Protein AF-A0A7W1I7T9-F1 (afdb_monomer)

Mean predicted aligned error: 15.51 Å

Sequence (157 aa):
MSENPRRKAPQKGQVDAITAPEQVRIVRRYLSTLDSQRPGRGPKRAADAIAYRLLKIDEMLISADPISRLHLTQERIDLDAEGIRLNNGAEADFGEMEAEFVKIAKTYSDRCGLTYSAWRQVGVEADVLEKAGIVRIRKLAQPQPQPQAPGQAPAPP

Radius of gyration: 30.24 Å; Cα contacts (8 Å, |Δi|>4): 80; chains: 1; bounding box: 54×112×79 Å

Structure (mmCIF, N/CA/C/O backbone):
data_AF-A0A7W1I7T9-F1
#
_entry.id   AF-A0A7W1I7T9-F1
#
loop_
_atom_site.group_PDB
_atom_site.id
_atom_site.type_symbol
_atom_site.label_atom_id
_atom_site.label_alt_id
_atom_site.label_comp_id
_atom_site.label_asym_id
_atom_site.label_entity_id
_atom_site.label_seq_id
_atom_site.pdbx_PDB_ins_code
_atom_site.Cartn_x
_atom_site.Cartn_y
_atom_site.Cartn_z
_atom_site.occupancy
_atom_site.B_iso_or_equiv
_atom_site.auth_seq_id
_atom_site.auth_comp_id
_atom_site.auth_asym_id
_atom_site.auth_atom_id
_atom_site.pdbx_PDB_model_num
ATOM 1 N N . MET A 1 1 ? -16.982 47.623 45.739 1.00 45.56 1 MET A N 1
ATOM 2 C CA . MET A 1 1 ? -16.887 48.024 44.318 1.00 45.56 1 MET A CA 1
ATOM 3 C C . MET A 1 1 ? -15.401 48.219 44.049 1.00 45.56 1 MET A C 1
ATOM 5 O O . MET A 1 1 ? -14.807 48.996 44.772 1.00 45.56 1 MET A O 1
ATOM 9 N N . SER A 1 2 ? -14.688 47.498 43.196 1.00 47.09 2 SER A N 1
ATOM 10 C CA . SER A 1 2 ? -15.087 46.596 42.128 1.00 47.09 2 SER A CA 1
ATOM 11 C C . SER A 1 2 ? -13.919 45.661 41.789 1.00 47.09 2 SER A C 1
ATOM 13 O O . SER A 1 2 ? -12.759 46.046 41.857 1.00 47.09 2 SER A O 1
ATOM 15 N N . GLU A 1 3 ? -14.304 44.437 41.441 1.00 44.38 3 GLU A N 1
ATOM 16 C CA . GLU A 1 3 ? -13.791 43.624 40.335 1.00 44.38 3 GLU A CA 1
ATOM 17 C C . GLU A 1 3 ? -12.328 43.165 40.299 1.00 44.38 3 GLU A C 1
ATOM 19 O O . GLU A 1 3 ? -11.389 43.858 39.926 1.00 44.38 3 GLU A O 1
ATOM 24 N N . ASN A 1 4 ? -12.213 41.861 40.542 1.00 50.22 4 ASN A N 1
ATOM 25 C CA . ASN A 1 4 ? -11.198 40.973 40.006 1.00 50.22 4 ASN A CA 1
ATOM 26 C C . ASN A 1 4 ? -11.609 40.507 38.592 1.00 50.22 4 ASN A C 1
ATOM 28 O O . ASN A 1 4 ? -12.639 39.835 38.479 1.00 50.22 4 ASN A O 1
ATOM 32 N N . PRO A 1 5 ? -10.810 40.720 37.533 1.00 55.56 5 PRO A N 1
ATOM 33 C CA . PRO A 1 5 ? -10.907 39.917 36.326 1.00 55.56 5 PRO A CA 1
ATOM 34 C C . PRO A 1 5 ? -9.931 38.737 36.410 1.00 55.56 5 PRO A C 1
ATOM 36 O O . PRO A 1 5 ? -8.711 38.862 36.291 1.00 55.56 5 PRO A O 1
ATOM 39 N N . ARG A 1 6 ? -10.520 37.555 36.611 1.00 54.25 6 ARG A N 1
ATOM 40 C CA . ARG A 1 6 ? -9.875 36.241 36.542 1.00 54.25 6 ARG A CA 1
ATOM 41 C C . ARG A 1 6 ? -9.003 36.130 35.288 1.00 54.25 6 ARG A C 1
ATOM 43 O O . ARG A 1 6 ? -9.505 36.176 34.166 1.00 54.25 6 ARG A O 1
ATOM 50 N N . ARG A 1 7 ? -7.709 35.875 35.493 1.00 51.28 7 ARG A N 1
ATOM 51 C CA . ARG A 1 7 ? -6.806 35.331 34.472 1.00 51.28 7 ARG A CA 1
ATOM 52 C C . ARG A 1 7 ? -7.434 34.054 33.899 1.00 51.28 7 ARG A C 1
ATOM 54 O O . ARG A 1 7 ? -7.555 33.058 34.611 1.00 51.28 7 ARG A O 1
ATOM 61 N N . LYS A 1 8 ? -7.844 34.077 32.628 1.00 50.22 8 LYS A N 1
ATOM 62 C CA . LYS A 1 8 ? -8.157 32.855 31.879 1.00 50.22 8 LYS A CA 1
ATOM 63 C C . LYS A 1 8 ? -6.846 32.100 31.666 1.00 50.22 8 LYS A C 1
ATOM 65 O O . LYS A 1 8 ? -6.008 32.519 30.874 1.00 50.22 8 LYS A O 1
ATOM 70 N N . ALA A 1 9 ? -6.659 31.021 32.418 1.00 43.38 9 ALA A N 1
ATOM 71 C CA . ALA A 1 9 ? -5.628 30.035 32.132 1.00 43.38 9 ALA A CA 1
ATOM 72 C C . ALA A 1 9 ? -5.926 29.353 30.780 1.00 43.38 9 ALA A C 1
ATOM 74 O O . ALA A 1 9 ? -7.103 29.158 30.456 1.00 43.38 9 ALA A O 1
ATOM 75 N N . PRO A 1 10 ? -4.905 28.977 29.992 1.00 42.91 10 PRO A N 1
ATOM 76 C CA . PRO A 1 10 ? -5.108 28.195 28.780 1.00 42.91 10 PRO A CA 1
ATOM 77 C C . PRO A 1 10 ? -5.679 26.818 29.142 1.00 42.91 10 PRO A C 1
ATOM 79 O O . PRO A 1 10 ? -5.170 26.112 30.015 1.00 42.91 10 PRO A O 1
ATOM 82 N N . GLN A 1 11 ? -6.782 26.471 28.485 1.00 40.91 11 GLN A N 1
ATOM 83 C CA . GLN A 1 11 ? -7.527 25.237 28.681 1.00 40.91 11 GLN A CA 1
ATOM 84 C C . GLN A 1 11 ? -6.680 24.051 28.201 1.00 40.91 11 GLN A C 1
ATOM 86 O O . GLN A 1 11 ? -6.308 23.948 27.035 1.00 40.91 11 GLN A O 1
ATOM 91 N N . LYS A 1 12 ? -6.317 23.185 29.144 1.00 39.19 12 LYS A N 1
ATOM 92 C CA . LYS A 1 12 ? -5.472 22.009 28.947 1.00 39.19 12 LYS A CA 1
ATOM 93 C C . LYS A 1 12 ? -6.327 20.880 28.346 1.00 39.19 12 LYS A C 1
ATOM 95 O O . LYS A 1 12 ? -7.239 20.409 29.013 1.00 39.19 12 LYS A O 1
ATOM 100 N N . GLY A 1 13 ? -6.006 20.450 27.122 1.00 41.69 13 GLY A N 1
ATOM 101 C CA . GLY A 1 13 ? -6.347 19.125 26.582 1.00 41.69 13 GLY A CA 1
ATOM 102 C C . GLY A 1 13 ? -7.772 18.916 26.059 1.00 41.69 13 GLY A C 1
ATOM 103 O O . GLY A 1 13 ? -8.524 18.143 26.642 1.00 41.69 13 GLY A O 1
ATOM 104 N N . GLN A 1 14 ? -8.110 19.501 24.909 1.00 38.84 14 GLN A N 1
ATOM 105 C CA . GLN A 1 14 ? -9.140 18.932 24.036 1.00 38.84 14 GLN A CA 1
ATOM 106 C C . GLN A 1 14 ? -8.422 18.017 23.040 1.00 38.84 14 GLN A C 1
ATOM 108 O O . GLN A 1 14 ? -7.901 18.465 22.028 1.00 38.84 14 GLN A O 1
ATOM 113 N N . VAL A 1 15 ? -8.290 16.737 23.388 1.00 42.06 15 VAL A N 1
ATOM 114 C CA . VAL A 1 15 ? -7.993 15.712 22.386 1.00 42.06 15 VAL A CA 1
ATOM 115 C C . VAL A 1 15 ? -9.259 15.588 21.548 1.00 42.06 15 VAL A C 1
ATOM 117 O O . VAL A 1 15 ? -10.279 15.124 22.055 1.00 42.06 15 VAL A O 1
ATOM 120 N N . ASP A 1 16 ? -9.253 16.101 20.320 1.00 54.00 16 ASP A N 1
ATOM 121 C CA . ASP A 1 16 ? -10.407 15.989 19.431 1.00 54.00 16 ASP A CA 1
ATOM 122 C C . ASP A 1 16 ? -10.729 14.504 19.234 1.00 54.00 16 ASP A C 1
ATOM 124 O O . ASP A 1 16 ? -10.005 13.758 18.572 1.00 54.00 16 ASP A O 1
ATOM 128 N N . ALA A 1 17 ? -11.796 14.041 19.882 1.00 73.94 17 ALA A N 1
ATOM 129 C CA . ALA A 1 17 ? -12.274 12.684 19.714 1.00 73.94 17 ALA A CA 1
ATOM 130 C C . ALA A 1 17 ? -12.693 12.520 18.247 1.00 73.94 17 ALA A C 1
ATOM 132 O O . ALA A 1 17 ? -13.635 13.171 17.791 1.00 73.94 17 ALA A O 1
ATOM 133 N N . ILE A 1 18 ? -11.984 11.666 17.502 1.00 83.25 18 ILE A N 1
ATOM 134 C CA . ILE A 1 18 ? -12.265 11.425 16.083 1.00 83.25 18 ILE A CA 1
ATOM 135 C C . ILE A 1 18 ? -13.722 10.975 15.942 1.00 83.25 18 ILE A C 1
ATOM 137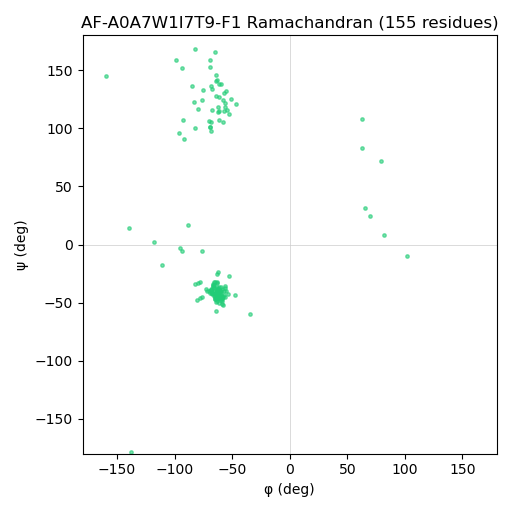 O O . ILE A 1 18 ? -14.132 9.944 16.486 1.00 83.25 18 ILE A O 1
ATOM 141 N N . THR A 1 19 ? -14.506 11.769 15.216 1.00 91.44 19 THR A N 1
ATOM 142 C CA . THR A 1 19 ? -15.956 11.591 15.098 1.00 91.44 19 THR A CA 1
ATOM 143 C C . THR A 1 19 ? -16.320 10.341 14.298 1.00 91.44 19 THR A C 1
ATOM 145 O O . THR A 1 19 ? -15.543 9.840 13.486 1.00 91.44 19 THR A O 1
ATOM 148 N N . ALA A 1 20 ? -17.540 9.833 14.486 1.00 88.62 20 ALA A N 1
ATOM 149 C CA . ALA A 1 20 ? -18.020 8.644 13.782 1.00 88.62 20 ALA A CA 1
ATOM 150 C C . ALA A 1 20 ? -17.909 8.712 12.239 1.00 88.62 20 ALA A C 1
ATOM 152 O O . ALA A 1 20 ? -17.481 7.710 11.657 1.00 88.62 20 ALA A O 1
ATOM 153 N N . PRO A 1 21 ? -18.239 9.838 11.569 1.00 92.62 21 PRO A N 1
ATOM 154 C CA . PRO A 1 21 ? -18.040 9.984 10.126 1.00 92.62 21 PRO A CA 1
ATOM 155 C C . PRO A 1 21 ? -16.564 9.981 9.724 1.00 92.62 21 PRO A C 1
ATOM 157 O O . PRO A 1 21 ? -16.206 9.397 8.703 1.00 92.62 21 PRO A O 1
ATOM 160 N N . GLU A 1 22 ? -15.706 10.595 10.537 1.00 92.88 22 GLU A N 1
ATOM 161 C CA . GLU A 1 22 ? -14.272 10.658 10.262 1.00 92.88 22 GLU A CA 1
ATOM 162 C C . GLU A 1 22 ? -13.621 9.276 10.383 1.00 92.88 22 GLU A C 1
ATOM 164 O O . GLU A 1 22 ? -12.856 8.869 9.515 1.00 92.88 22 GLU A O 1
ATOM 169 N N . GLN A 1 23 ? -14.040 8.471 11.363 1.00 90.69 23 GLN A N 1
ATOM 170 C CA . GLN A 1 23 ? -13.634 7.065 11.455 1.00 90.69 23 GLN A CA 1
ATOM 171 C C . GLN A 1 23 ? -13.990 6.283 10.181 1.00 90.69 23 GLN A C 1
ATOM 173 O O . GLN A 1 23 ? -13.168 5.523 9.677 1.00 90.69 23 GLN A O 1
ATOM 178 N N . VAL A 1 24 ? -15.193 6.481 9.625 1.00 92.56 24 VAL A N 1
ATOM 179 C CA . VAL A 1 24 ? -15.604 5.822 8.370 1.00 92.56 24 VAL A CA 1
ATOM 180 C C . VAL A 1 24 ? -14.707 6.249 7.208 1.00 92.56 24 VAL A C 1
ATOM 182 O O . VAL A 1 24 ? -14.330 5.407 6.394 1.00 92.56 24 VAL A O 1
ATOM 185 N N . ARG A 1 25 ? -14.345 7.536 7.127 1.00 93.62 25 ARG A N 1
ATOM 186 C CA . ARG A 1 25 ? -13.439 8.054 6.091 1.00 93.62 25 ARG A CA 1
ATOM 187 C C . ARG A 1 25 ? -12.054 7.426 6.188 1.00 93.62 25 ARG A C 1
ATOM 189 O O . ARG A 1 25 ? -11.562 6.942 5.172 1.00 93.62 25 ARG A O 1
ATOM 196 N N . ILE A 1 26 ? -11.481 7.368 7.389 1.00 93.19 26 ILE A N 1
ATOM 197 C CA . ILE A 1 26 ? -10.165 6.765 7.635 1.00 93.19 26 ILE A CA 1
ATOM 198 C C . ILE A 1 26 ? -10.179 5.276 7.266 1.00 93.19 26 ILE A C 1
ATOM 200 O O . ILE A 1 26 ? -9.349 4.837 6.471 1.00 93.19 26 ILE A O 1
ATOM 204 N N . VAL A 1 27 ? -11.164 4.505 7.753 1.00 92.44 27 VAL A N 1
ATOM 205 C CA . VAL A 1 27 ? -11.297 3.073 7.412 1.00 92.44 27 VAL A CA 1
ATOM 206 C C . VAL A 1 27 ? -11.442 2.881 5.904 1.00 92.44 27 VAL A C 1
ATOM 208 O O . VAL A 1 27 ? -10.766 2.034 5.324 1.00 92.44 27 VAL A O 1
ATOM 211 N N . ARG A 1 28 ? -12.300 3.670 5.244 1.00 92.19 28 ARG A N 1
ATOM 212 C CA . ARG A 1 28 ? -12.516 3.570 3.796 1.00 92.19 28 ARG A CA 1
ATOM 213 C C . ARG A 1 28 ? -11.247 3.892 3.012 1.00 92.19 28 ARG A C 1
ATOM 215 O O . ARG A 1 28 ? -10.936 3.163 2.076 1.00 92.19 28 ARG A O 1
ATOM 222 N N . ARG A 1 29 ? -10.537 4.964 3.376 1.00 90.44 29 ARG A N 1
ATOM 223 C CA . ARG A 1 29 ? -9.274 5.363 2.741 1.00 90.44 29 ARG A CA 1
ATOM 224 C C . ARG A 1 29 ? -8.250 4.237 2.863 1.00 90.44 29 ARG A C 1
ATOM 226 O O . ARG A 1 29 ? -7.750 3.783 1.841 1.00 90.44 29 ARG A O 1
ATOM 233 N N . TYR A 1 30 ? -8.035 3.723 4.075 1.00 91.12 30 TYR A N 1
ATOM 234 C CA . TYR A 1 30 ? -7.098 2.628 4.329 1.00 91.12 30 TYR A CA 1
ATOM 235 C C . TYR A 1 30 ? -7.439 1.371 3.516 1.00 91.12 30 TYR A C 1
ATOM 237 O O . TYR A 1 30 ? -6.597 0.871 2.775 1.00 91.12 30 TYR A O 1
ATOM 245 N N . LEU A 1 31 ? -8.689 0.895 3.574 1.00 90.50 31 LEU A N 1
ATOM 246 C CA . LEU A 1 31 ? -9.103 -0.307 2.842 1.00 90.50 31 LEU A CA 1
ATOM 247 C C . LEU A 1 31 ? -9.065 -0.126 1.319 1.00 90.50 31 LEU A C 1
ATOM 249 O O . LEU A 1 31 ? -8.744 -1.075 0.611 1.00 90.50 31 LEU A O 1
ATOM 253 N N . SER A 1 32 ? -9.376 1.066 0.804 1.00 84.69 32 SER A N 1
ATOM 254 C CA . SER A 1 32 ? -9.313 1.354 -0.635 1.00 84.69 32 SER A CA 1
ATOM 255 C C . SER A 1 32 ? -7.876 1.330 -1.150 1.00 84.69 32 SER A C 1
ATOM 257 O O . SER A 1 32 ? -7.613 0.787 -2.224 1.00 84.69 32 SER A O 1
ATOM 259 N N . THR A 1 33 ? -6.940 1.900 -0.388 1.00 84.44 33 THR A N 1
ATOM 260 C CA . THR A 1 33 ? -5.514 1.855 -0.724 1.00 84.44 33 THR A CA 1
ATOM 261 C C . THR A 1 33 ? -4.978 0.428 -0.602 1.00 84.44 33 THR A C 1
ATOM 263 O O . THR A 1 33 ? -4.295 -0.043 -1.506 1.00 84.44 33 THR A O 1
ATOM 266 N N . LEU A 1 34 ? -5.360 -0.300 0.452 1.00 82.06 34 LEU A N 1
ATOM 267 C CA . LEU A 1 34 ? -4.997 -1.705 0.653 1.00 82.06 34 LEU A CA 1
ATOM 268 C C . LEU A 1 34 ? -5.497 -2.600 -0.493 1.00 82.06 34 LEU A C 1
ATOM 270 O O . LEU A 1 34 ? -4.743 -3.423 -1.008 1.00 82.06 34 LEU A O 1
ATOM 274 N N . ASP A 1 35 ? -6.752 -2.435 -0.923 1.00 75.81 35 ASP A N 1
ATOM 275 C CA . ASP A 1 35 ? -7.314 -3.184 -2.054 1.00 75.81 35 ASP A CA 1
ATOM 276 C C . ASP A 1 35 ? -6.578 -2.858 -3.355 1.00 75.81 35 ASP A C 1
ATOM 278 O O . ASP A 1 35 ? -6.224 -3.763 -4.113 1.00 75.81 35 ASP A O 1
ATOM 282 N N . SER A 1 36 ? -6.236 -1.580 -3.543 1.00 71.81 36 SER A N 1
ATOM 283 C CA . SER A 1 36 ? -5.402 -1.140 -4.658 1.00 71.81 36 SER A CA 1
ATOM 284 C C . SER A 1 36 ? -4.013 -1.763 -4.618 1.00 71.81 36 SER A C 1
ATOM 286 O O . SER A 1 36 ? -3.413 -1.866 -5.666 1.00 71.81 36 SER A O 1
ATOM 288 N N . GLN A 1 37 ? -3.486 -2.212 -3.474 1.00 68.88 37 GLN A N 1
ATOM 289 C CA . GLN A 1 37 ? -2.162 -2.841 -3.362 1.00 68.88 37 GLN A CA 1
ATOM 290 C C . GLN A 1 37 ? -2.176 -4.380 -3.463 1.00 68.88 37 GLN A C 1
ATOM 292 O O . GLN A 1 37 ? -1.107 -5.000 -3.506 1.00 68.88 37 GLN A O 1
ATOM 297 N N . ARG A 1 38 ? -3.351 -5.028 -3.525 1.00 63.19 38 ARG A N 1
ATOM 298 C CA . ARG A 1 38 ? -3.447 -6.499 -3.522 1.00 63.19 38 ARG A CA 1
ATOM 299 C C . ARG A 1 38 ? -2.800 -7.150 -4.759 1.00 63.19 38 ARG A C 1
ATOM 301 O O . ARG A 1 38 ? -2.988 -6.666 -5.885 1.00 63.19 38 ARG A O 1
ATOM 308 N N . PRO A 1 39 ? -2.103 -8.296 -4.591 1.00 50.84 39 PRO A N 1
ATOM 309 C CA . PRO A 1 39 ? -1.537 -9.054 -5.706 1.00 50.84 39 PRO A CA 1
ATOM 310 C C . PRO A 1 39 ? -2.629 -9.424 -6.718 1.00 50.84 39 PRO A C 1
ATOM 312 O O . PRO A 1 39 ? -3.623 -10.058 -6.369 1.00 50.84 39 PRO A O 1
ATOM 315 N N . GLY A 1 40 ? -2.461 -8.990 -7.970 1.00 52.84 40 GLY A N 1
ATOM 316 C CA . GLY A 1 40 ? -3.409 -9.236 -9.063 1.00 52.84 40 GLY A CA 1
ATOM 317 C C . GLY A 1 40 ? -4.325 -8.065 -9.445 1.00 52.84 40 GLY A C 1
ATOM 318 O O . GLY A 1 40 ? -4.953 -8.143 -10.500 1.00 52.84 40 GLY A O 1
ATOM 319 N N . ARG A 1 41 ? -4.375 -6.967 -8.672 1.00 47.88 41 ARG A N 1
ATOM 320 C CA . ARG A 1 41 ? -5.169 -5.762 -9.012 1.00 47.88 41 ARG A CA 1
ATOM 321 C C . ARG A 1 41 ? -4.480 -4.411 -8.718 1.00 47.88 41 ARG A C 1
ATOM 323 O O . ARG A 1 41 ? -5.149 -3.387 -8.789 1.00 47.88 41 ARG A O 1
ATOM 330 N N . GLY A 1 42 ? -3.163 -4.393 -8.470 1.00 53.69 42 GLY A N 1
ATOM 331 C CA . GLY A 1 42 ? -2.467 -3.213 -7.931 1.00 53.69 42 GLY A CA 1
ATOM 332 C C . GLY A 1 42 ? -1.101 -2.805 -8.503 1.00 53.69 42 GLY A C 1
ATOM 333 O O . GLY A 1 42 ? -0.593 -3.495 -9.388 1.00 53.69 42 GLY A O 1
ATOM 334 N N . PRO A 1 43 ? -0.470 -1.733 -7.954 1.00 57.38 43 PRO A N 1
ATOM 335 C CA . PRO A 1 43 ? 0.829 -1.180 -8.351 1.00 57.38 43 PRO A CA 1
ATOM 336 C C . PRO A 1 43 ? 1.953 -2.211 -8.389 1.00 57.38 43 PRO A C 1
ATOM 338 O O . PRO A 1 43 ? 2.855 -2.073 -9.199 1.00 57.38 43 PRO A O 1
ATOM 341 N N . LYS A 1 44 ? 1.876 -3.290 -7.598 1.00 55.69 44 LYS A N 1
ATOM 342 C CA . LYS A 1 44 ? 2.81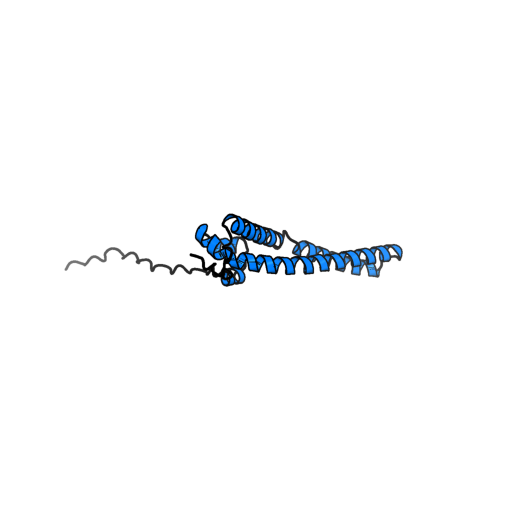5 -4.420 -7.694 1.00 55.69 44 LYS A CA 1
ATOM 343 C C . LYS A 1 44 ? 2.807 -5.073 -9.081 1.00 55.69 44 LYS A C 1
ATOM 345 O O . LYS A 1 44 ? 3.862 -5.366 -9.612 1.00 55.69 44 LYS A O 1
ATOM 350 N N . ARG A 1 45 ? 1.640 -5.198 -9.728 1.00 56.69 45 ARG A N 1
ATOM 351 C CA . ARG A 1 45 ? 1.536 -5.673 -11.120 1.00 56.69 45 ARG A CA 1
ATOM 352 C C . ARG A 1 45 ? 2.157 -4.683 -12.106 1.00 56.69 45 ARG A C 1
ATOM 354 O O . ARG A 1 45 ? 2.714 -5.108 -13.110 1.00 56.69 45 ARG A O 1
ATOM 361 N N . ALA A 1 46 ? 2.032 -3.382 -11.840 1.00 65.19 46 ALA A N 1
ATOM 362 C CA . ALA A 1 46 ? 2.668 -2.3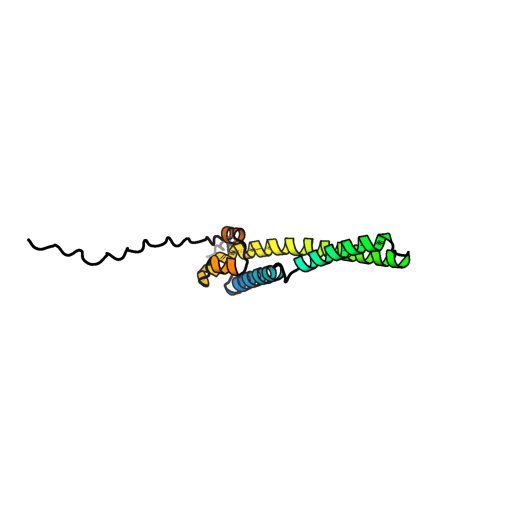47 -12.650 1.00 65.19 46 ALA A CA 1
ATOM 363 C C . ALA A 1 46 ? 4.194 -2.372 -12.468 1.00 65.19 46 ALA A C 1
ATOM 365 O O . ALA A 1 46 ? 4.909 -2.341 -13.460 1.00 65.19 46 ALA A O 1
ATOM 366 N N . ALA A 1 47 ? 4.684 -2.541 -11.238 1.00 73.81 47 ALA A N 1
ATOM 367 C CA . ALA A 1 47 ? 6.101 -2.709 -10.932 1.00 73.81 47 ALA A CA 1
ATOM 368 C C . ALA A 1 47 ? 6.682 -3.978 -11.580 1.00 73.81 47 ALA A C 1
ATOM 370 O O . ALA A 1 47 ? 7.703 -3.896 -12.255 1.00 73.81 47 ALA A O 1
ATOM 371 N N . ASP A 1 48 ? 5.995 -5.120 -11.474 1.00 77.50 48 ASP A N 1
ATOM 372 C CA . ASP A 1 48 ? 6.397 -6.372 -12.132 1.00 77.50 48 ASP A CA 1
ATOM 373 C C . ASP A 1 48 ? 6.406 -6.228 -13.665 1.00 77.50 48 ASP A C 1
ATOM 375 O O . ASP A 1 48 ? 7.307 -6.725 -14.342 1.00 77.50 48 ASP A O 1
ATOM 379 N N . ALA A 1 49 ? 5.425 -5.517 -14.233 1.00 83.31 49 ALA A N 1
ATOM 380 C CA . ALA A 1 49 ? 5.366 -5.248 -15.668 1.00 83.31 49 ALA A CA 1
ATOM 381 C C . ALA A 1 49 ? 6.485 -4.304 -16.136 1.00 83.31 49 ALA A C 1
ATOM 383 O O . ALA A 1 49 ? 7.060 -4.532 -17.201 1.00 83.31 49 ALA A O 1
ATOM 384 N N . ILE A 1 50 ? 6.818 -3.279 -15.345 1.00 86.50 50 ILE A N 1
ATOM 385 C CA . ILE A 1 50 ? 7.945 -2.371 -15.594 1.00 86.50 50 ILE A CA 1
ATOM 386 C C . ILE A 1 50 ? 9.259 -3.151 -15.540 1.00 86.50 50 ILE A C 1
ATOM 388 O O . ILE A 1 50 ? 10.039 -3.074 -16.484 1.00 86.50 50 ILE A O 1
ATOM 392 N N . ALA A 1 51 ? 9.471 -3.973 -14.508 1.00 88.88 51 ALA A N 1
ATOM 393 C CA . ALA A 1 51 ? 10.663 -4.808 -14.377 1.00 88.88 51 ALA A CA 1
ATOM 394 C C . ALA A 1 51 ? 10.821 -5.773 -15.565 1.00 88.88 51 ALA A C 1
ATOM 396 O O . ALA A 1 51 ? 11.899 -5.880 -16.150 1.00 88.88 51 ALA A O 1
ATOM 397 N N . TYR A 1 52 ? 9.730 -6.424 -15.983 1.00 92.19 52 TYR A N 1
ATOM 398 C CA . TYR A 1 52 ? 9.733 -7.276 -17.173 1.00 92.19 52 TYR A CA 1
ATOM 399 C C . TYR A 1 52 ? 10.056 -6.490 -18.454 1.00 92.19 52 TYR A C 1
ATOM 401 O O . TYR A 1 52 ? 10.803 -6.966 -19.312 1.00 92.19 52 TYR A O 1
ATOM 409 N N . ARG A 1 53 ? 9.513 -5.274 -18.601 1.00 94.62 53 ARG A N 1
ATOM 410 C CA . ARG A 1 53 ? 9.773 -4.429 -19.771 1.00 94.62 53 ARG A CA 1
ATOM 411 C C . ARG A 1 53 ? 11.221 -3.942 -19.815 1.00 94.62 53 ARG A C 1
ATOM 413 O O . ARG A 1 53 ? 11.800 -3.972 -20.898 1.00 94.62 53 ARG A O 1
ATOM 420 N N . LEU A 1 54 ? 11.799 -3.563 -18.675 1.00 94.75 54 LEU A N 1
ATOM 421 C CA . LEU A 1 54 ? 13.207 -3.173 -18.550 1.00 94.75 54 LEU A CA 1
ATOM 422 C C . LEU A 1 54 ? 14.137 -4.307 -18.996 1.00 94.75 54 LEU A C 1
ATOM 424 O O . LEU A 1 54 ? 14.989 -4.082 -19.852 1.00 94.75 54 LEU A O 1
ATOM 428 N N . LEU A 1 55 ? 13.892 -5.541 -18.535 1.00 96.12 55 LEU A N 1
ATOM 429 C CA . LEU A 1 55 ? 14.664 -6.714 -18.964 1.00 96.12 55 LEU A CA 1
ATOM 430 C C . LEU A 1 55 ? 14.627 -6.889 -20.491 1.00 96.12 55 LEU A C 1
ATOM 432 O O . LEU A 1 55 ? 15.654 -7.084 -21.136 1.00 96.12 55 LEU A O 1
ATOM 436 N N . LYS A 1 56 ? 13.438 -6.758 -21.087 1.00 96.50 56 LYS A N 1
ATOM 437 C CA . LYS A 1 56 ? 13.268 -6.873 -22.540 1.00 96.50 56 LYS A CA 1
ATOM 438 C C . LYS A 1 56 ? 13.945 -5.731 -23.304 1.00 96.50 56 LYS A C 1
ATOM 440 O O . LYS A 1 56 ? 14.427 -5.937 -24.414 1.00 96.50 56 LYS A O 1
ATOM 445 N N . ILE A 1 57 ? 13.960 -4.522 -22.743 1.00 95.19 57 ILE A N 1
ATOM 446 C CA . ILE A 1 57 ? 14.694 -3.383 -23.304 1.00 95.19 57 ILE A CA 1
ATOM 447 C C . ILE A 1 57 ? 16.194 -3.662 -23.311 1.00 95.19 57 ILE A C 1
ATOM 449 O O . ILE A 1 57 ? 16.825 -3.467 -24.350 1.00 95.19 57 ILE A O 1
ATOM 453 N N . ASP A 1 58 ? 16.748 -4.179 -22.216 1.00 95.38 58 ASP A N 1
ATOM 454 C CA . ASP A 1 58 ? 18.168 -4.520 -22.144 1.00 95.38 58 ASP A CA 1
ATOM 455 C C . ASP A 1 58 ? 18.555 -5.598 -23.172 1.00 95.38 58 ASP A C 1
ATOM 457 O O . ASP A 1 58 ? 19.580 -5.460 -23.842 1.00 95.38 58 ASP A O 1
ATOM 461 N N . GLU A 1 59 ? 17.706 -6.607 -23.396 1.00 96.88 59 GLU A N 1
ATOM 462 C CA . GLU A 1 59 ? 17.899 -7.596 -24.469 1.00 96.88 59 GLU A CA 1
ATOM 463 C C . GLU A 1 59 ? 17.893 -6.953 -25.870 1.00 96.88 59 GLU A C 1
ATOM 465 O O . GLU A 1 59 ? 18.766 -7.232 -26.697 1.00 96.88 59 GLU A O 1
ATOM 470 N N . MET A 1 60 ? 16.932 -6.063 -26.149 1.00 94.94 60 MET A N 1
ATOM 471 C CA . MET A 1 60 ? 16.818 -5.386 -27.450 1.00 94.94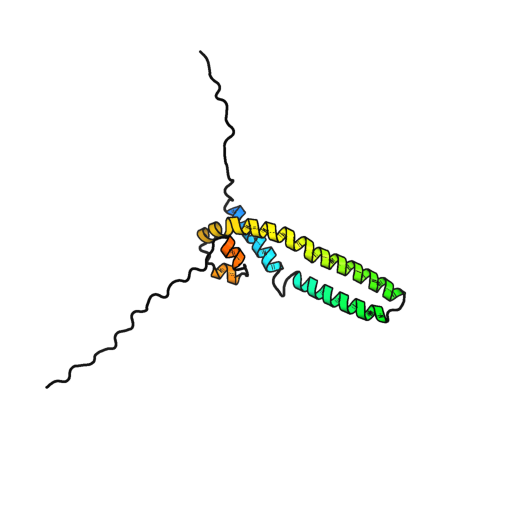 60 MET A CA 1
ATOM 472 C C . MET A 1 60 ? 17.997 -4.438 -27.717 1.00 94.94 60 MET A C 1
ATOM 474 O O . MET A 1 60 ? 18.452 -4.322 -28.857 1.00 94.94 60 MET A O 1
ATOM 478 N N . LEU A 1 61 ? 18.545 -3.797 -26.681 1.00 95.00 61 LEU A N 1
ATOM 479 C CA . LEU A 1 61 ? 19.669 -2.863 -26.801 1.00 95.00 61 LEU A CA 1
ATOM 480 C C . LEU A 1 61 ? 20.960 -3.515 -27.328 1.00 95.00 61 LEU A C 1
ATOM 482 O O . LEU A 1 61 ? 21.775 -2.816 -27.946 1.00 95.00 61 LEU A O 1
ATOM 486 N N . ILE A 1 62 ? 21.136 -4.831 -27.142 1.00 95.62 62 ILE A N 1
ATOM 487 C CA . ILE A 1 62 ? 22.320 -5.588 -27.594 1.00 95.62 62 ILE A CA 1
ATOM 488 C C . ILE A 1 62 ? 22.491 -5.494 -29.115 1.00 95.62 62 ILE A C 1
ATOM 490 O O . ILE A 1 62 ? 23.604 -5.309 -29.605 1.00 95.62 62 ILE A O 1
ATOM 494 N N . SER A 1 63 ? 21.390 -5.585 -29.862 1.00 94.56 63 SER A N 1
ATOM 495 C CA . SER A 1 63 ? 21.400 -5.665 -31.332 1.00 94.56 63 SER A CA 1
ATOM 496 C C . SER A 1 63 ? 20.703 -4.494 -32.030 1.00 94.56 63 SER A C 1
ATOM 498 O O . SER A 1 63 ? 20.648 -4.465 -33.257 1.00 94.56 63 SER A O 1
ATOM 500 N N . ALA A 1 64 ? 20.206 -3.511 -31.272 1.00 94.19 64 ALA A N 1
ATOM 501 C CA . ALA A 1 64 ? 19.526 -2.341 -31.814 1.00 94.19 64 ALA A CA 1
ATOM 502 C C . ALA A 1 64 ? 20.430 -1.492 -32.727 1.00 94.19 64 ALA A C 1
ATOM 504 O O . ALA A 1 64 ? 21.588 -1.201 -32.402 1.00 94.19 64 ALA A O 1
ATOM 505 N N . ASP A 1 65 ? 19.861 -1.032 -33.843 1.00 96.12 65 ASP A N 1
ATOM 506 C CA . ASP A 1 65 ? 20.451 0.009 -34.683 1.00 96.12 65 ASP A CA 1
ATOM 507 C C . ASP A 1 65 ? 20.533 1.356 -33.923 1.00 96.12 65 ASP A C 1
ATOM 509 O O . ASP A 1 65 ? 19.894 1.519 -32.878 1.00 96.12 65 ASP A O 1
ATOM 513 N N . PRO A 1 66 ? 21.305 2.346 -34.411 1.00 93.44 66 PRO A N 1
ATOM 514 C CA . PRO A 1 66 ? 21.539 3.594 -33.683 1.00 93.44 66 PRO A CA 1
ATOM 515 C C . PRO A 1 66 ? 20.275 4.376 -33.295 1.00 93.44 66 PRO A C 1
ATOM 517 O O . PRO A 1 66 ? 20.240 4.962 -32.213 1.00 93.44 66 PRO A O 1
ATOM 520 N N . ILE A 1 67 ? 19.236 4.377 -34.137 1.00 93.75 67 ILE A N 1
ATOM 521 C CA . ILE A 1 67 ? 17.992 5.107 -33.862 1.00 93.75 67 ILE A CA 1
ATOM 522 C C . ILE A 1 67 ? 17.140 4.328 -32.861 1.00 93.75 67 ILE A C 1
ATOM 524 O O . ILE A 1 67 ? 16.680 4.895 -31.868 1.00 93.75 67 ILE A O 1
ATOM 528 N N . SER A 1 68 ? 16.989 3.016 -33.057 1.00 87.38 68 SER A N 1
ATOM 529 C CA . SER A 1 68 ? 16.265 2.169 -32.102 1.00 87.38 68 SER A CA 1
ATOM 530 C C . SER A 1 68 ? 16.927 2.161 -30.729 1.00 87.38 68 SER A C 1
ATOM 532 O O . SER A 1 68 ? 16.230 2.186 -29.720 1.00 87.38 68 SER A O 1
ATOM 534 N N . ARG A 1 69 ? 18.263 2.192 -30.659 1.00 91.56 69 ARG A N 1
ATOM 535 C CA . ARG A 1 69 ? 19.008 2.284 -29.395 1.00 91.56 69 ARG A CA 1
ATOM 536 C C . ARG A 1 69 ? 18.701 3.581 -28.641 1.00 91.56 69 ARG A C 1
ATOM 538 O O . ARG A 1 69 ? 18.586 3.545 -27.415 1.00 91.56 69 ARG A O 1
ATOM 545 N N . LEU A 1 70 ? 18.544 4.702 -29.348 1.00 91.00 70 LEU A N 1
ATOM 546 C CA . LEU A 1 70 ? 18.186 5.987 -28.742 1.00 91.00 70 LEU A CA 1
ATOM 547 C C . LEU A 1 70 ? 16.789 5.933 -28.105 1.00 91.00 70 LEU A C 1
ATOM 549 O O . LEU A 1 70 ? 16.647 6.264 -26.929 1.00 91.00 70 LEU A O 1
ATOM 553 N N . HIS A 1 71 ? 15.782 5.448 -28.838 1.00 87.94 71 HIS A N 1
ATOM 554 C CA . HIS A 1 71 ? 14.425 5.264 -28.300 1.00 87.94 71 HIS A CA 1
ATOM 555 C C . HIS A 1 71 ? 14.396 4.234 -27.159 1.00 87.94 71 HIS A C 1
ATOM 557 O O . HIS A 1 71 ? 13.815 4.499 -26.111 1.00 87.94 71 HIS A O 1
ATOM 563 N N . LEU A 1 72 ? 15.119 3.122 -27.348 1.00 94.06 72 LEU A N 1
ATOM 564 C CA . LEU A 1 72 ? 15.536 2.119 -26.362 1.00 94.06 72 LEU A CA 1
ATOM 565 C C . LEU A 1 72 ? 15.848 2.717 -24.991 1.00 94.06 72 LEU A C 1
ATOM 567 O O . LEU A 1 72 ? 15.276 2.400 -23.949 1.00 94.06 72 LEU A O 1
ATOM 571 N N . THR A 1 73 ? 16.822 3.614 -25.045 1.00 93.12 73 THR A N 1
ATOM 572 C CA . THR A 1 73 ? 17.426 4.240 -23.877 1.00 93.12 73 THR A CA 1
ATOM 573 C C . THR A 1 73 ? 16.470 5.230 -23.218 1.00 93.12 73 THR A C 1
ATOM 575 O O . THR A 1 73 ? 16.395 5.254 -21.992 1.00 93.12 73 THR A O 1
ATOM 578 N N . GLN A 1 74 ? 15.712 6.006 -24.002 1.00 92.19 74 GLN A N 1
ATOM 579 C CA . GLN A 1 74 ? 14.709 6.924 -23.460 1.00 92.19 74 GLN A CA 1
ATOM 580 C C . GLN A 1 74 ? 13.590 6.166 -22.737 1.00 92.19 74 GLN A C 1
ATOM 582 O O . GLN A 1 74 ? 13.267 6.494 -21.600 1.00 92.19 74 GLN A O 1
ATOM 587 N N . GLU A 1 75 ? 13.065 5.104 -23.352 1.00 92.50 75 GLU A N 1
ATOM 588 C CA . GLU A 1 75 ? 12.036 4.265 -22.735 1.00 92.50 75 GLU A CA 1
ATOM 589 C C . GLU A 1 75 ? 12.535 3.651 -21.418 1.00 92.50 75 GLU A C 1
ATOM 591 O O . GLU A 1 75 ? 11.802 3.632 -20.431 1.00 92.50 75 GLU A O 1
ATOM 596 N N . ARG A 1 76 ? 13.802 3.212 -21.365 1.00 94.50 76 ARG A N 1
ATOM 597 C CA . ARG A 1 76 ? 14.418 2.714 -20.127 1.00 94.50 76 ARG A CA 1
ATOM 598 C C . ARG A 1 76 ? 14.435 3.776 -19.022 1.00 94.50 76 ARG A C 1
ATOM 600 O O . ARG A 1 76 ? 14.007 3.488 -17.912 1.00 94.50 76 ARG A O 1
ATOM 607 N N . ILE A 1 77 ? 14.871 5.000 -19.339 1.00 92.38 77 ILE A N 1
ATOM 608 C CA . ILE A 1 77 ? 14.910 6.129 -18.390 1.00 92.38 77 ILE A CA 1
ATOM 609 C C . ILE A 1 77 ? 13.509 6.439 -17.846 1.00 92.38 77 ILE A C 1
ATOM 611 O O . ILE A 1 77 ? 13.341 6.625 -16.640 1.00 92.38 77 ILE A O 1
ATOM 615 N N . ASP A 1 78 ? 12.502 6.474 -18.720 1.00 88.50 78 ASP A N 1
ATOM 616 C CA . ASP A 1 78 ? 11.123 6.777 -18.332 1.00 88.50 78 ASP A CA 1
ATOM 617 C C . ASP A 1 78 ? 10.535 5.688 -17.420 1.00 88.50 78 ASP A C 1
ATOM 619 O O . ASP A 1 78 ? 9.860 5.998 -16.433 1.00 88.50 78 ASP A O 1
ATOM 623 N N . LEU A 1 79 ? 10.832 4.418 -17.714 1.00 89.38 79 LEU A N 1
ATOM 624 C CA . LEU A 1 79 ? 10.403 3.265 -16.922 1.00 89.38 79 LEU A CA 1
ATOM 625 C C . LEU A 1 79 ? 11.107 3.178 -15.563 1.00 89.38 79 LEU A C 1
ATOM 627 O O . LEU A 1 79 ? 10.443 2.884 -14.569 1.00 89.38 79 LEU A O 1
ATOM 631 N N . ASP A 1 80 ? 12.406 3.476 -15.487 1.00 87.94 80 ASP A N 1
ATOM 632 C CA . ASP A 1 80 ? 13.136 3.575 -14.215 1.00 87.94 80 ASP A CA 1
ATOM 633 C C . ASP A 1 80 ? 12.553 4.690 -13.332 1.00 87.94 80 ASP A C 1
ATOM 635 O O . ASP A 1 80 ? 12.282 4.486 -12.145 1.00 87.94 80 ASP A O 1
ATOM 639 N N . ALA A 1 81 ? 12.281 5.864 -13.914 1.00 82.62 81 ALA A N 1
ATOM 640 C CA . ALA A 1 81 ? 11.651 6.971 -13.197 1.00 82.62 81 ALA A CA 1
ATOM 641 C C . ALA A 1 81 ? 10.242 6.609 -12.695 1.00 82.62 81 ALA A C 1
ATOM 643 O O . ALA A 1 81 ? 9.866 6.983 -11.581 1.00 82.62 81 ALA A O 1
ATOM 644 N N . GLU A 1 82 ? 9.464 5.872 -13.490 1.00 80.81 82 GLU A N 1
ATOM 645 C CA . GLU A 1 82 ? 8.147 5.380 -13.084 1.00 80.81 82 GLU A CA 1
ATOM 646 C C . GLU A 1 82 ? 8.233 4.332 -11.970 1.00 80.81 82 GLU A C 1
ATOM 648 O O . GLU A 1 82 ? 7.478 4.410 -11.000 1.00 80.81 82 GLU A O 1
ATOM 653 N N . GLY A 1 83 ? 9.194 3.407 -12.045 1.00 83.00 83 GLY A N 1
ATOM 654 C CA . GLY A 1 83 ? 9.455 2.431 -10.987 1.00 83.00 83 GLY A CA 1
ATOM 655 C C . GLY A 1 83 ? 9.772 3.104 -9.649 1.00 83.00 83 GLY A C 1
ATOM 656 O O . GLY A 1 83 ? 9.185 2.759 -8.622 1.00 83.00 83 GLY A O 1
ATOM 657 N N . ILE A 1 84 ? 10.622 4.135 -9.669 1.00 75.88 84 ILE A N 1
ATOM 658 C CA . ILE A 1 84 ? 10.949 4.941 -8.483 1.00 75.88 84 ILE A CA 1
ATOM 659 C C . ILE A 1 84 ? 9.703 5.646 -7.929 1.00 75.88 84 ILE A C 1
ATOM 661 O O . ILE A 1 84 ? 9.501 5.657 -6.715 1.00 75.88 84 ILE A O 1
ATOM 665 N N . ARG A 1 85 ? 8.846 6.219 -8.786 1.00 70.75 85 ARG A N 1
ATOM 666 C CA . ARG A 1 85 ? 7.601 6.884 -8.356 1.00 70.75 85 ARG A CA 1
ATOM 667 C C . ARG A 1 85 ? 6.627 5.917 -7.689 1.00 70.75 85 ARG A C 1
ATOM 669 O O . ARG A 1 85 ? 6.095 6.237 -6.625 1.00 70.75 85 ARG A O 1
ATOM 676 N N . LEU A 1 86 ? 6.425 4.742 -8.286 1.00 69.69 86 LEU A N 1
A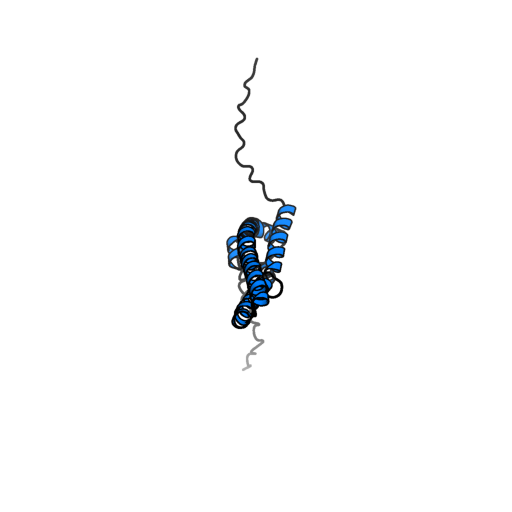TOM 677 C CA . LEU A 1 86 ? 5.553 3.703 -7.737 1.00 69.69 86 LEU A CA 1
ATOM 678 C C . LEU A 1 86 ? 6.052 3.185 -6.384 1.00 69.69 86 LEU A C 1
ATOM 680 O O . LEU A 1 86 ? 5.228 2.857 -5.533 1.00 69.69 86 LEU A O 1
ATOM 684 N N . ASN A 1 87 ? 7.370 3.145 -6.175 1.00 67.25 87 ASN A N 1
ATOM 685 C CA . ASN A 1 87 ? 7.956 2.702 -4.914 1.00 67.25 87 ASN A CA 1
ATOM 686 C C . ASN A 1 87 ? 7.939 3.804 -3.835 1.00 67.25 87 ASN A C 1
ATOM 688 O O . ASN A 1 87 ? 7.480 3.577 -2.721 1.00 67.25 87 ASN A O 1
ATOM 692 N N . ASN A 1 88 ? 8.371 5.025 -4.165 1.00 60.78 88 ASN A N 1
ATOM 693 C CA . ASN A 1 88 ? 8.597 6.080 -3.171 1.00 60.78 88 ASN A CA 1
ATOM 694 C C . ASN A 1 88 ? 7.329 6.836 -2.748 1.00 60.78 88 ASN A C 1
ATOM 696 O O . ASN A 1 88 ? 7.232 7.257 -1.598 1.00 60.78 88 ASN A O 1
ATOM 700 N N . GLY A 1 89 ? 6.365 7.040 -3.653 1.00 55.91 89 GLY A N 1
ATOM 701 C CA . GLY A 1 89 ? 5.131 7.770 -3.328 1.00 55.91 89 GLY A CA 1
ATOM 702 C C . GLY A 1 89 ? 4.120 6.921 -2.556 1.00 55.91 89 GLY A C 1
ATOM 703 O O . GLY A 1 89 ? 3.399 7.424 -1.703 1.00 55.91 89 GLY A O 1
ATOM 704 N N . ALA A 1 90 ? 4.083 5.615 -2.822 1.00 59.66 90 ALA A N 1
ATOM 705 C CA . ALA A 1 90 ? 3.083 4.728 -2.241 1.00 59.66 90 ALA A CA 1
ATOM 706 C C . ALA A 1 90 ? 3.400 4.306 -0.796 1.00 59.66 90 ALA A C 1
ATOM 708 O O . ALA A 1 90 ? 2.467 4.108 -0.022 1.00 59.66 90 ALA A O 1
ATOM 709 N N . GLU A 1 91 ? 4.676 4.160 -0.417 1.00 58.53 91 GLU A N 1
ATOM 710 C CA . GLU A 1 91 ? 5.054 3.688 0.927 1.00 58.53 91 GLU A CA 1
ATOM 711 C C . GLU A 1 91 ? 4.897 4.761 2.014 1.00 58.53 91 GLU A C 1
ATOM 713 O O . GLU A 1 91 ? 4.331 4.476 3.072 1.00 58.53 91 GLU A O 1
ATOM 718 N N . ALA A 1 92 ? 5.354 5.995 1.763 1.00 58.56 92 ALA A N 1
ATOM 719 C CA . ALA A 1 92 ? 5.302 7.074 2.754 1.00 58.56 92 ALA A CA 1
ATOM 720 C C . ALA A 1 92 ? 3.853 7.458 3.110 1.00 58.56 92 ALA A C 1
ATOM 722 O O . ALA A 1 92 ? 3.492 7.498 4.288 1.00 58.56 92 ALA A O 1
ATOM 723 N N . ASP A 1 93 ? 2.998 7.630 2.097 1.00 70.44 93 ASP A N 1
ATOM 724 C CA . ASP A 1 93 ? 1.577 7.935 2.290 1.00 70.44 93 ASP A CA 1
ATOM 725 C C . ASP A 1 93 ? 0.820 6.778 2.962 1.00 70.44 93 ASP A C 1
ATOM 727 O O . ASP A 1 93 ? -0.129 6.996 3.721 1.00 70.44 93 ASP A O 1
ATOM 731 N N . PHE A 1 94 ? 1.225 5.528 2.710 1.00 80.69 94 PHE A N 1
ATOM 732 C CA . PHE A 1 94 ? 0.567 4.367 3.305 1.00 80.69 94 PHE A CA 1
ATOM 733 C C . PHE A 1 94 ? 0.881 4.217 4.796 1.00 80.69 94 PHE A C 1
ATOM 735 O O . PHE A 1 94 ? -0.022 3.900 5.571 1.00 80.69 94 PHE A O 1
ATOM 742 N N . GLY A 1 95 ? 2.118 4.493 5.219 1.00 84.06 95 GLY A N 1
ATOM 743 C CA . GLY A 1 95 ? 2.505 4.441 6.631 1.00 84.06 95 GLY A CA 1
ATOM 744 C C . GLY A 1 95 ? 1.715 5.424 7.504 1.00 84.06 95 GLY A C 1
ATOM 745 O O . GLY A 1 95 ? 1.247 5.060 8.586 1.00 84.06 95 GLY A O 1
ATOM 746 N N . GLU A 1 96 ? 1.496 6.649 7.017 1.00 86.44 96 GLU A N 1
ATOM 747 C CA . GLU A 1 96 ? 0.663 7.640 7.711 1.00 86.44 96 GLU A CA 1
ATOM 748 C C . GLU A 1 96 ? -0.801 7.187 7.804 1.00 86.44 96 GLU A C 1
ATOM 750 O O . GLU A 1 96 ? -1.400 7.235 8.883 1.00 86.44 96 GLU A O 1
ATOM 755 N N . MET A 1 97 ? -1.363 6.668 6.705 1.00 89.12 97 MET A N 1
ATOM 756 C CA . MET A 1 97 ? -2.724 6.119 6.689 1.00 89.12 97 MET A CA 1
ATOM 757 C C . MET A 1 97 ? -2.883 4.922 7.637 1.00 89.12 97 MET A C 1
ATOM 759 O O . MET A 1 97 ? -3.910 4.810 8.310 1.00 89.12 97 MET A O 1
ATOM 763 N N . GLU A 1 98 ? -1.890 4.029 7.715 1.00 92.62 98 GLU A N 1
ATOM 764 C CA . GLU A 1 98 ? -1.893 2.908 8.662 1.00 92.62 98 GLU A CA 1
ATOM 765 C C . GLU A 1 98 ? -1.904 3.417 10.108 1.00 92.62 98 GLU A C 1
ATOM 767 O O . GLU A 1 98 ? -2.685 2.931 10.929 1.00 92.62 98 GLU A O 1
ATOM 772 N N . ALA A 1 99 ? -1.092 4.427 10.426 1.00 92.50 99 ALA A N 1
ATOM 773 C CA . ALA A 1 99 ? -1.051 5.006 11.764 1.00 92.50 99 ALA A CA 1
ATOM 774 C C . ALA A 1 99 ? -2.394 5.644 12.164 1.00 92.50 99 ALA A C 1
ATOM 776 O O . ALA A 1 99 ? -2.819 5.525 13.316 1.00 92.50 99 ALA A O 1
ATOM 777 N N . GLU A 1 100 ? -3.086 6.305 11.233 1.00 93.19 100 GLU A N 1
ATOM 778 C CA . GLU A 1 100 ? -4.447 6.811 11.453 1.00 93.19 100 GLU A CA 1
ATOM 779 C C . GLU A 1 100 ? -5.459 5.677 11.643 1.00 93.19 100 GLU A C 1
ATOM 781 O O . GLU A 1 100 ? -6.271 5.727 12.571 1.00 93.19 100 GLU A O 1
ATOM 786 N N . PHE A 1 101 ? -5.382 4.632 10.814 1.00 95.19 101 PHE A N 1
ATOM 787 C CA . PHE A 1 101 ? -6.239 3.453 10.916 1.00 95.19 101 PHE A CA 1
ATOM 788 C C . PHE A 1 101 ? -6.100 2.774 12.282 1.00 95.19 101 PHE A C 1
ATOM 790 O O . PHE A 1 101 ? -7.104 2.535 12.955 1.00 95.19 101 PHE A O 1
ATOM 797 N N . VAL A 1 102 ? -4.869 2.532 12.738 1.00 96.06 102 VAL A N 1
ATOM 798 C CA . VAL A 1 102 ? -4.572 1.889 14.027 1.00 96.06 102 VAL A CA 1
ATOM 799 C C . VAL A 1 102 ? -5.225 2.628 15.200 1.00 96.06 102 VAL A C 1
ATOM 801 O O . VAL A 1 102 ? -5.780 1.985 16.093 1.00 96.06 102 VAL A O 1
ATOM 804 N N . LYS A 1 103 ? -5.237 3.969 15.182 1.00 95.00 103 LYS A N 1
ATOM 805 C CA . LYS A 1 103 ? -5.842 4.792 16.248 1.00 95.00 103 LYS A CA 1
ATOM 806 C C . LYS A 1 103 ? -7.352 4.586 16.386 1.00 95.00 10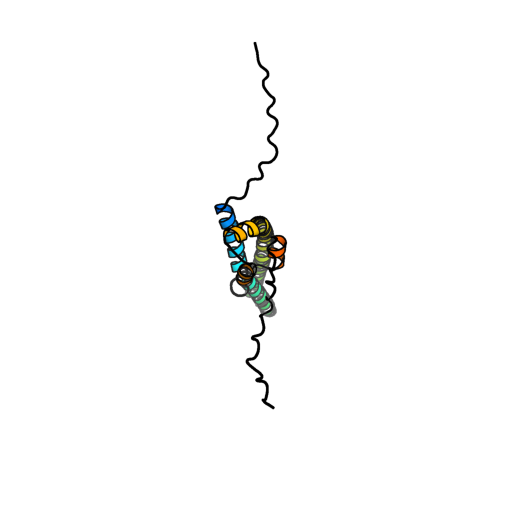3 LYS A C 1
ATOM 808 O O . LYS A 1 103 ? -7.882 4.723 17.486 1.00 95.00 103 LYS A O 1
ATOM 813 N N . ILE A 1 104 ? -8.054 4.299 15.287 1.00 95.12 104 ILE A N 1
ATOM 814 C CA . ILE A 1 104 ? -9.527 4.273 15.251 1.00 95.12 104 ILE A CA 1
ATOM 815 C C . ILE A 1 104 ? -10.125 2.881 15.067 1.00 95.12 104 ILE A C 1
ATOM 817 O O . ILE A 1 104 ? -11.306 2.687 15.366 1.00 95.12 104 ILE A O 1
ATOM 821 N N . ALA A 1 105 ? -9.340 1.908 14.600 1.00 93.12 105 ALA A N 1
ATOM 822 C CA . ALA A 1 105 ? -9.840 0.603 14.184 1.00 93.12 105 ALA A CA 1
ATOM 823 C C . ALA A 1 105 ? -10.552 -0.150 15.316 1.00 93.12 105 ALA A C 1
ATOM 825 O O . ALA A 1 105 ? -11.580 -0.783 15.066 1.00 93.12 105 ALA A O 1
ATOM 826 N N . LYS A 1 106 ? -10.073 -0.042 16.562 1.00 93.19 106 LYS A N 1
ATOM 827 C CA . LYS A 1 106 ? -10.721 -0.664 17.729 1.00 93.19 106 LYS A CA 1
ATOM 828 C C . LYS A 1 106 ? -12.108 -0.090 17.993 1.00 93.19 106 LYS A C 1
ATOM 830 O O . LYS A 1 106 ? -13.091 -0.816 17.923 1.00 93.19 106 LYS A O 1
ATOM 835 N N . THR A 1 107 ? -12.195 1.225 18.188 1.00 91.88 107 THR A N 1
ATOM 836 C CA . THR A 1 107 ? -13.458 1.936 18.440 1.00 91.88 107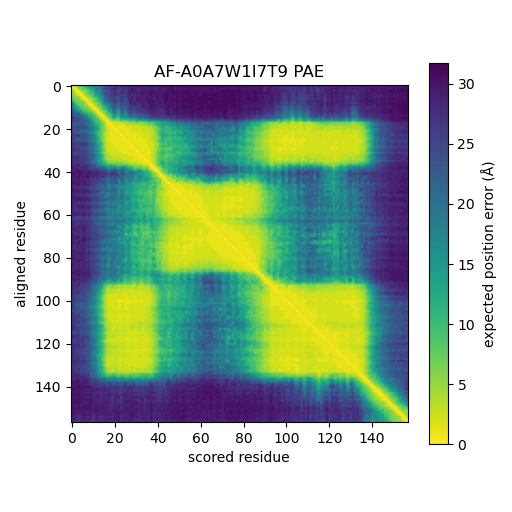 THR A CA 1
ATOM 837 C C . THR A 1 107 ? -14.469 1.715 17.316 1.00 91.88 107 THR A C 1
ATOM 839 O O . THR A 1 107 ? -15.659 1.526 17.568 1.00 91.88 107 THR A O 1
ATOM 842 N N . TYR A 1 108 ? -14.003 1.709 16.064 1.00 92.00 108 TYR A N 1
ATOM 843 C CA . TYR A 1 108 ? -14.843 1.404 14.911 1.00 92.00 108 TYR A CA 1
ATOM 844 C C . TYR A 1 108 ? -15.354 -0.045 14.943 1.00 92.00 108 TYR A C 1
ATOM 846 O O . TYR A 1 108 ? -16.542 -0.282 14.722 1.00 92.00 108 TYR A O 1
ATOM 854 N N . SER A 1 109 ? -14.480 -1.005 15.263 1.00 90.56 109 SER A N 1
ATOM 855 C CA . SER A 1 109 ? -14.841 -2.423 15.369 1.00 90.56 109 SER A CA 1
ATOM 856 C C . SER A 1 109 ? -15.863 -2.673 16.470 1.00 90.56 109 SER A C 1
ATOM 858 O O . SER A 1 109 ? -16.846 -3.364 16.220 1.00 90.56 109 SER A O 1
ATOM 860 N N . ASP A 1 110 ? -15.679 -2.064 17.642 1.00 90.31 110 ASP A N 1
ATOM 861 C CA . ASP A 1 110 ? -16.587 -2.204 18.782 1.00 90.31 110 ASP A CA 1
ATOM 862 C C . ASP A 1 110 ? -17.981 -1.648 18.456 1.00 90.31 110 ASP A C 1
ATOM 864 O O . ASP A 1 110 ? -18.994 -2.275 18.764 1.00 90.31 110 ASP A O 1
ATOM 868 N N . ARG A 1 111 ? -18.052 -0.507 17.753 1.00 91.62 111 ARG A N 1
ATOM 869 C CA . ARG A 1 111 ? -19.329 0.088 17.323 1.00 91.62 111 ARG A CA 1
ATOM 870 C C . ARG A 1 111 ? -20.041 -0.743 16.255 1.00 91.62 111 ARG A C 1
ATOM 872 O O . ARG A 1 111 ? -21.267 -0.799 16.242 1.00 91.62 111 ARG A O 1
ATOM 879 N N . CYS A 1 112 ? -19.287 -1.328 15.329 1.00 90.38 112 CYS A N 1
ATOM 880 C CA . CYS A 1 112 ? -19.834 -2.058 14.186 1.00 90.38 112 CYS A CA 1
ATOM 881 C C . CYS A 1 112 ? -19.943 -3.575 14.417 1.00 90.38 112 CYS A C 1
ATOM 883 O O . CYS A 1 112 ? -20.430 -4.280 13.537 1.00 90.38 112 CYS A O 1
ATOM 885 N N . GLY A 1 113 ? -19.494 -4.090 15.566 1.00 90.50 113 GLY A N 1
ATOM 886 C CA . GLY A 1 113 ? -19.472 -5.526 15.855 1.00 90.50 113 GLY A CA 1
ATOM 887 C C . GLY A 1 113 ? -18.514 -6.318 14.957 1.00 90.50 113 GLY A C 1
ATOM 888 O O . GLY A 1 113 ? -18.789 -7.471 14.622 1.00 90.50 113 GLY A O 1
ATOM 889 N N . LEU A 1 114 ? -17.405 -5.710 14.521 1.00 90.81 114 LEU A N 1
ATOM 890 C CA . LEU A 1 114 ? -16.448 -6.344 13.611 1.00 90.81 114 LEU A CA 1
ATOM 891 C C . LEU A 1 114 ? -15.444 -7.205 14.374 1.00 90.81 114 LEU A C 1
ATOM 893 O O . LEU A 1 114 ? -14.897 -6.809 15.400 1.00 90.81 114 LEU A O 1
AT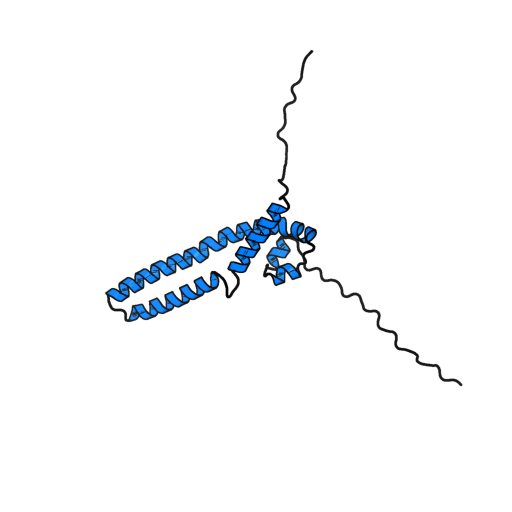OM 897 N N . THR A 1 115 ? -15.169 -8.394 13.842 1.00 90.50 115 THR A N 1
ATOM 898 C CA . THR A 1 115 ? -14.233 -9.346 14.450 1.00 90.50 115 THR A CA 1
ATOM 899 C C . THR A 1 115 ? -12.861 -9.286 13.784 1.00 90.50 115 THR A C 1
ATOM 901 O O . THR A 1 115 ? -12.739 -8.912 12.618 1.00 90.50 115 THR A O 1
ATOM 904 N N . TYR A 1 116 ? -11.825 -9.754 14.488 1.00 89.00 116 TYR A N 1
ATOM 905 C CA . TYR A 1 116 ? -10.484 -9.963 13.922 1.00 89.00 116 TYR A CA 1
ATOM 906 C C . TYR A 1 116 ? -10.524 -10.721 12.580 1.00 89.00 116 TYR A C 1
ATOM 908 O O . TYR A 1 116 ? -9.861 -10.341 11.618 1.00 89.00 116 TYR A O 1
ATOM 916 N N . SER A 1 117 ? -11.346 -11.773 12.490 1.00 82.38 117 SER A N 1
ATOM 917 C CA . SER A 1 117 ? -11.488 -12.577 11.272 1.00 82.38 117 SER A CA 1
ATOM 918 C C . SER A 1 117 ? -12.042 -11.775 10.091 1.00 82.38 117 SER A C 1
ATOM 920 O O . SER A 1 117 ? -11.594 -11.993 8.969 1.00 82.38 117 SER A O 1
ATOM 922 N N . ALA A 1 118 ? -12.968 -10.838 10.329 1.00 89.62 118 ALA A N 1
ATOM 923 C CA . ALA A 1 118 ? -13.526 -9.989 9.275 1.00 89.62 118 ALA A CA 1
ATOM 924 C C . ALA A 1 118 ? -12.438 -9.108 8.641 1.00 89.62 118 ALA A C 1
ATOM 926 O O . ALA A 1 118 ? -12.307 -9.064 7.419 1.00 89.62 118 ALA A O 1
ATOM 927 N N . TRP A 1 119 ? -11.588 -8.494 9.468 1.00 89.75 119 TRP A N 1
ATOM 928 C CA . TRP A 1 119 ? -10.458 -7.692 8.996 1.00 89.75 119 TRP A CA 1
ATOM 929 C C . TRP A 1 119 ? -9.431 -8.508 8.207 1.00 89.75 119 TRP A C 1
ATOM 931 O O . TRP A 1 119 ? -8.959 -8.071 7.157 1.00 89.75 119 TRP A O 1
ATOM 941 N N . ARG A 1 120 ? -9.127 -9.728 8.666 1.00 89.19 120 ARG A N 1
ATOM 942 C CA . ARG A 1 120 ? -8.215 -10.640 7.958 1.00 89.19 120 ARG A CA 1
ATOM 943 C C . ARG A 1 120 ? -8.756 -11.070 6.596 1.00 89.19 120 ARG A C 1
ATOM 945 O O . ARG A 1 120 ? -7.979 -11.166 5.653 1.00 89.19 120 ARG A O 1
ATOM 952 N N . GLN A 1 121 ? -10.064 -11.303 6.470 1.00 80.88 121 GLN A N 1
ATOM 953 C CA . GLN A 1 121 ? -10.683 -11.659 5.185 1.00 80.88 121 GLN A CA 1
ATOM 954 C C . GLN A 1 121 ? -10.597 -10.522 4.162 1.00 80.88 121 GLN A C 1
ATOM 956 O O . GLN A 1 121 ? -10.435 -10.783 2.973 1.00 80.88 121 GLN A O 1
ATOM 961 N N . VAL A 1 122 ? -10.639 -9.268 4.620 1.00 79.62 122 VAL A N 1
ATOM 962 C CA . VAL A 1 122 ? -10.399 -8.093 3.770 1.00 79.62 122 VAL A CA 1
ATOM 963 C C . VAL A 1 122 ? -8.917 -7.698 3.703 1.00 79.62 122 VAL A C 1
ATOM 965 O O . VAL A 1 122 ? -8.587 -6.616 3.224 1.00 79.62 122 VAL A O 1
ATOM 968 N N . GLY A 1 123 ? -8.003 -8.587 4.090 1.00 83.94 123 GLY A N 1
ATOM 969 C CA . GLY A 1 123 ? -6.572 -8.457 3.812 1.00 83.94 123 GLY A CA 1
ATOM 970 C C . GLY A 1 123 ? -5.789 -7.545 4.753 1.00 83.94 123 GLY A C 1
ATOM 971 O O . GLY A 1 123 ? -4.620 -7.301 4.478 1.00 83.94 123 GLY A O 1
ATOM 972 N N . VAL A 1 124 ? -6.378 -7.056 5.850 1.00 87.31 124 VAL A N 1
ATOM 973 C CA . VAL A 1 124 ? -5.618 -6.298 6.859 1.00 87.31 124 VAL A CA 1
ATOM 974 C C . VAL A 1 124 ? -4.631 -7.239 7.550 1.00 87.31 124 VAL A C 1
ATOM 976 O O . VAL A 1 124 ? -4.990 -8.362 7.926 1.00 87.31 124 VAL A O 1
ATOM 979 N N . GLU A 1 125 ? -3.379 -6.817 7.702 1.00 85.81 125 GLU A N 1
ATOM 980 C CA . GLU A 1 125 ? -2.329 -7.640 8.305 1.00 85.81 125 GLU A CA 1
ATOM 981 C C . GLU A 1 125 ? -2.539 -7.872 9.806 1.00 85.81 125 GLU A C 1
ATOM 983 O O . GLU A 1 125 ? -3.186 -7.088 10.502 1.00 85.81 125 GLU A O 1
ATOM 988 N N . ALA A 1 126 ? -2.027 -8.998 10.307 1.00 84.19 126 ALA A N 1
ATOM 989 C CA . ALA A 1 126 ? -2.182 -9.363 11.712 1.00 84.19 126 ALA A CA 1
ATOM 990 C C . ALA A 1 126 ? -1.484 -8.351 12.631 1.00 84.19 126 ALA A C 1
ATOM 992 O O . ALA A 1 126 ? -2.082 -7.940 13.622 1.00 84.19 126 ALA A O 1
ATOM 993 N N . ASP A 1 127 ? -0.286 -7.905 12.255 1.00 87.12 127 ASP A N 1
ATOM 994 C CA . ASP A 1 127 ? 0.503 -6.911 12.982 1.00 87.12 127 ASP A CA 1
ATOM 995 C C . ASP A 1 127 ? -0.230 -5.570 13.108 1.00 87.12 127 ASP A C 1
ATOM 997 O O . ASP A 1 127 ? -0.240 -4.961 14.174 1.00 87.12 127 ASP A O 1
ATOM 1001 N N . VAL A 1 128 ? -0.928 -5.128 12.056 1.00 91.69 128 VAL A N 1
ATOM 1002 C CA . VAL A 1 128 ? -1.725 -3.889 12.086 1.00 91.69 128 VAL A CA 1
ATOM 1003 C C . VAL A 1 128 ? -2.899 -4.010 13.059 1.00 91.69 128 VAL A C 1
ATOM 1005 O O . VAL A 1 128 ? -3.177 -3.091 13.830 1.00 91.69 128 VAL A O 1
ATOM 1008 N N . LEU A 1 129 ? -3.581 -5.159 13.063 1.00 91.38 129 LEU A N 1
ATOM 1009 C CA . LEU A 1 129 ? -4.678 -5.422 13.997 1.00 91.38 129 LEU A CA 1
ATOM 1010 C C . LEU A 1 129 ? -4.186 -5.523 15.442 1.00 91.38 129 LEU A C 1
ATOM 1012 O O . LEU A 1 129 ? -4.864 -5.042 16.351 1.00 91.38 129 LEU A O 1
ATOM 1016 N N . GLU A 1 130 ? -3.000 -6.091 15.655 1.00 90.75 130 GLU A N 1
ATOM 1017 C CA . GLU A 1 130 ? -2.360 -6.144 16.966 1.00 90.75 130 GLU A CA 1
ATOM 1018 C C . GLU A 1 130 ? -2.001 -4.742 17.472 1.00 90.75 130 GLU A C 1
ATOM 1020 O O . GLU A 1 130 ? -2.389 -4.391 18.588 1.00 90.75 130 GLU A O 1
ATOM 1025 N N . LYS A 1 131 ? -1.385 -3.899 16.628 1.00 92.31 131 LYS A N 1
ATOM 1026 C CA . LYS A 1 131 ? -1.130 -2.477 16.928 1.00 92.31 131 LYS A CA 1
ATOM 1027 C C . LYS A 1 131 ? -2.421 -1.728 17.282 1.00 92.31 131 LYS A C 1
ATOM 1029 O O . LYS A 1 131 ? -2.420 -0.884 18.173 1.00 92.31 131 LYS A O 1
ATOM 1034 N N . ALA A 1 132 ? -3.531 -2.052 16.614 1.00 92.69 132 ALA A N 1
ATOM 1035 C CA . ALA A 1 132 ? -4.852 -1.491 16.901 1.00 92.69 132 ALA A CA 1
ATOM 1036 C C . ALA A 1 132 ? -5.516 -2.074 18.163 1.00 92.69 132 ALA A C 1
ATOM 1038 O O . ALA A 1 132 ? -6.592 -1.630 18.560 1.00 92.69 132 ALA A O 1
ATOM 1039 N N . GLY A 1 133 ? -4.929 -3.087 18.805 1.00 92.00 133 GLY A N 1
ATOM 1040 C CA . GLY A 1 133 ? -5.513 -3.757 19.966 1.00 92.00 133 GLY A CA 1
ATOM 1041 C C . GLY A 1 133 ? -6.747 -4.607 19.639 1.00 92.00 133 GLY A C 1
ATOM 1042 O O . GLY A 1 133 ? -7.586 -4.827 20.523 1.00 92.00 133 GLY A O 1
ATOM 1043 N N . ILE A 1 134 ? -6.872 -5.060 18.386 1.00 91.06 134 ILE A N 1
ATOM 1044 C CA . ILE A 1 134 ? -7.878 -6.012 17.904 1.00 91.06 134 ILE A CA 1
ATOM 1045 C C . ILE A 1 134 ? -7.232 -7.397 17.910 1.00 91.06 134 ILE A C 1
ATOM 1047 O O . ILE A 1 134 ? -6.538 -7.797 16.978 1.00 91.06 134 ILE A O 1
ATOM 1051 N N . VAL A 1 135 ? -7.459 -8.147 18.984 1.00 87.88 135 VAL A N 1
ATOM 1052 C CA . VAL A 1 135 ? -6.824 -9.453 19.183 1.00 87.88 135 VAL A CA 1
ATOM 1053 C C . VAL A 1 135 ? -7.685 -10.600 18.669 1.00 87.88 135 VAL A C 1
ATOM 1055 O O . VAL A 1 135 ? -8.920 -10.554 18.674 1.00 87.88 135 VAL A O 1
ATOM 1058 N N . ARG A 1 136 ? -7.023 -11.688 18.267 1.00 80.81 136 ARG A N 1
ATOM 1059 C CA . ARG A 1 136 ? -7.694 -12.942 17.929 1.00 80.81 136 ARG A CA 1
ATOM 1060 C C . ARG A 1 136 ? -8.276 -13.564 19.194 1.00 80.81 136 ARG A C 1
ATOM 1062 O O . ARG A 1 136 ? -7.591 -14.270 19.930 1.00 80.81 136 ARG A O 1
ATOM 1069 N N . ILE A 1 137 ? -9.564 -13.344 19.422 1.00 71.50 137 ILE A N 1
ATOM 1070 C CA . ILE A 1 137 ? -10.293 -14.021 20.492 1.00 71.50 137 ILE A CA 1
ATOM 1071 C C . ILE A 1 137 ? -10.417 -15.503 20.117 1.00 71.50 137 ILE A C 1
ATOM 1073 O O . ILE A 1 137 ? -11.243 -15.885 19.285 1.00 71.50 137 ILE A O 1
ATOM 1077 N N . ARG A 1 138 ? -9.576 -16.363 20.705 1.00 59.09 138 ARG A N 1
ATOM 1078 C CA . ARG A 1 138 ? -9.842 -17.805 20.724 1.00 59.09 138 ARG A CA 1
ATOM 1079 C C . ARG A 1 138 ? -11.044 -18.004 21.637 1.00 59.09 138 ARG A C 1
ATOM 1081 O O . ARG A 1 138 ? -10.906 -17.983 22.856 1.00 59.09 138 ARG A O 1
ATOM 1088 N N . LYS A 1 139 ? -12.230 -18.186 21.058 1.00 51.97 139 LYS A N 1
ATOM 1089 C CA . LYS A 1 139 ? -13.358 -18.736 21.810 1.00 51.97 139 LYS A CA 1
ATOM 1090 C C . LYS A 1 139 ? -12.917 -20.135 22.252 1.00 51.97 139 LYS A C 1
ATOM 1092 O O . LYS A 1 139 ? -12.756 -21.003 21.396 1.00 51.97 139 LYS A O 1
ATOM 1097 N N . LEU A 1 140 ? -12.616 -20.323 23.543 1.00 43.44 140 LEU A N 1
ATOM 1098 C CA . LEU A 1 140 ? -12.379 -21.656 24.099 1.00 43.44 140 LEU A CA 1
ATOM 1099 C C . LEU A 1 140 ? -13.563 -22.529 23.677 1.00 43.44 140 LEU A C 1
ATOM 1101 O O . LEU A 1 140 ? -14.716 -22.156 23.904 1.00 43.44 140 LEU A O 1
ATOM 1105 N N . ALA A 1 141 ? -13.274 -23.653 23.025 1.00 44.62 141 ALA A N 1
ATOM 1106 C CA . ALA A 1 141 ? -14.264 -24.686 22.799 1.00 44.62 141 ALA A CA 1
ATOM 1107 C C . ALA A 1 141 ? -14.843 -25.054 24.169 1.00 44.62 141 ALA A C 1
ATOM 1109 O O . ALA A 1 141 ? -14.113 -25.505 25.052 1.00 44.62 141 ALA A O 1
ATOM 1110 N N . GLN A 1 142 ? -16.134 -24.793 24.371 1.00 45.03 142 GLN A N 1
ATOM 1111 C CA . GLN A 1 142 ? -16.841 -25.345 25.517 1.00 45.03 142 GLN A CA 1
ATOM 1112 C C . GLN A 1 142 ? -16.682 -26.870 25.440 1.00 45.03 142 GLN A C 1
ATOM 1114 O O . GLN A 1 142 ? -16.907 -27.421 24.356 1.00 45.03 142 GLN A O 1
ATOM 1119 N N . PRO A 1 143 ? -16.268 -27.557 26.521 1.00 47.69 143 PRO A N 1
ATOM 1120 C CA . PRO A 1 143 ? -16.279 -29.010 26.531 1.00 47.69 143 PRO A CA 1
ATOM 1121 C C . PRO A 1 143 ? -17.715 -29.445 26.248 1.00 47.69 143 PRO A C 1
ATOM 1123 O O . PRO A 1 143 ? -18.628 -29.121 27.007 1.00 47.69 143 PRO A O 1
ATOM 1126 N N . GLN A 1 144 ? -17.931 -30.104 25.109 1.00 45.00 144 GLN A N 1
ATOM 1127 C CA . GLN A 1 144 ? -19.235 -30.675 24.818 1.00 45.00 144 GLN A CA 1
ATOM 1128 C C . GLN A 1 144 ? -19.531 -31.719 25.900 1.00 45.00 144 GLN A C 1
ATOM 1130 O O . GLN A 1 144 ? -18.686 -32.594 26.121 1.00 45.00 144 GLN A O 1
ATOM 1135 N N . PRO A 1 145 ? -20.681 -31.651 26.593 1.00 54.44 145 PRO A N 1
ATOM 1136 C CA . PRO A 1 145 ? -21.103 -32.755 27.433 1.00 54.44 145 PRO A CA 1
ATOM 1137 C C . PRO A 1 145 ? -21.286 -33.965 26.515 1.00 54.44 145 PRO A C 1
ATOM 1139 O O . PRO A 1 145 ? -22.113 -33.945 25.604 1.00 54.44 145 PRO A O 1
ATOM 1142 N N . GLN A 1 146 ? -20.454 -34.989 26.710 1.00 54.34 146 GLN A N 1
ATOM 1143 C CA . GLN A 1 146 ? -20.592 -36.254 25.998 1.00 54.34 146 GLN A CA 1
ATOM 1144 C C . GLN A 1 146 ? -22.011 -36.792 26.242 1.00 54.34 146 GLN A C 1
ATOM 1146 O O . GLN A 1 146 ? -22.449 -36.811 27.398 1.00 54.34 146 GLN A O 1
ATOM 1151 N N . PRO A 1 147 ? -22.749 -37.217 25.202 1.00 60.00 147 PRO A N 1
ATOM 1152 C CA . PRO A 1 147 ? -24.028 -37.874 25.407 1.00 60.00 147 PRO A CA 1
ATOM 1153 C C . PRO A 1 147 ? -23.778 -39.169 26.184 1.00 60.00 147 PRO A C 1
ATOM 1155 O O . PRO A 1 147 ? -23.037 -40.043 25.735 1.00 60.00 147 PRO A O 1
ATOM 1158 N N . GLN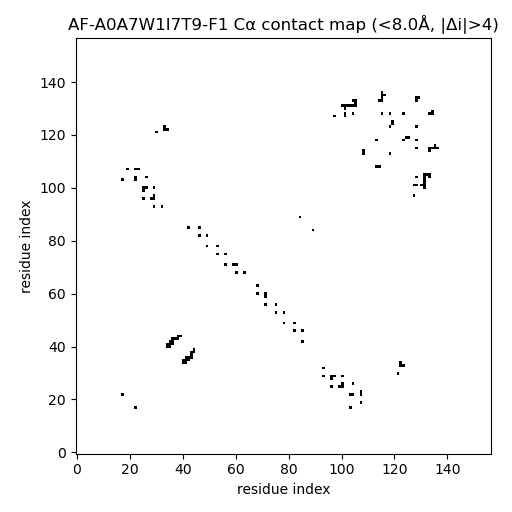 A 1 148 ? -24.360 -39.266 27.379 1.00 59.44 148 GLN A N 1
ATOM 1159 C CA . GLN A 1 148 ? -24.345 -40.489 28.174 1.00 59.44 148 GLN A CA 1
ATOM 1160 C C . GLN A 1 148 ? -24.988 -41.609 27.348 1.00 59.44 148 GLN A C 1
ATOM 1162 O O . GLN A 1 148 ? -26.111 -41.466 26.862 1.00 59.44 148 GLN A O 1
ATOM 1167 N N . ALA A 1 149 ? -24.251 -42.703 27.156 1.00 60.88 149 ALA A N 1
ATOM 1168 C CA . ALA A 1 149 ? -24.742 -43.887 26.467 1.00 60.88 149 ALA A CA 1
ATOM 1169 C C . ALA A 1 149 ? -25.974 -44.458 27.201 1.00 60.88 149 ALA A C 1
ATOM 1171 O O . ALA A 1 149 ? -25.975 -44.508 28.435 1.00 60.88 149 ALA A O 1
ATOM 1172 N N . PRO A 1 150 ? -27.025 -44.897 26.488 1.00 57.78 150 PRO A N 1
ATOM 1173 C CA . PRO A 1 150 ? -28.208 -45.444 27.127 1.00 57.78 150 PRO A CA 1
ATOM 1174 C C . PRO A 1 150 ? -27.947 -46.871 27.624 1.00 57.78 150 PRO A C 1
ATOM 1176 O O . PRO A 1 150 ? -27.602 -47.758 26.851 1.00 57.78 150 PRO A O 1
ATOM 1179 N N . GLY A 1 151 ? -28.180 -47.073 28.922 1.00 59.41 151 GLY A N 1
ATOM 1180 C CA . GLY A 1 151 ? -28.776 -48.289 29.476 1.00 59.41 151 GLY A CA 1
ATOM 1181 C C . GLY A 1 151 ? -28.012 -49.597 29.287 1.00 59.41 151 GLY A C 1
ATOM 1182 O O . GLY A 1 151 ? -28.401 -50.431 28.475 1.00 59.41 151 GLY A O 1
ATOM 1183 N N . GLN A 1 152 ? -27.033 -49.854 30.155 1.00 55.66 152 GLN A N 1
ATOM 1184 C CA . GLN A 1 152 ? -26.688 -51.232 30.493 1.00 55.66 152 GLN A CA 1
ATOM 1185 C C . GLN A 1 152 ? -27.673 -51.707 31.571 1.00 55.66 152 GLN A C 1
ATOM 1187 O O . GLN A 1 152 ? -27.583 -51.322 32.735 1.00 55.66 152 GLN A O 1
ATOM 1192 N N . ALA A 1 153 ? -28.685 -52.461 31.139 1.00 64.75 153 ALA A N 1
ATOM 1193 C CA . ALA A 1 153 ? -29.666 -53.086 32.017 1.00 64.75 153 ALA A CA 1
ATOM 1194 C C . ALA A 1 153 ? -28.987 -54.109 32.953 1.00 64.75 153 ALA A C 1
ATOM 1196 O O . ALA A 1 153 ? -28.097 -54.835 32.501 1.00 64.75 153 ALA A O 1
ATOM 1197 N N . PRO A 1 154 ? -29.398 -54.213 34.229 1.00 66.31 154 PRO A N 1
ATOM 1198 C CA . PRO A 1 154 ? -28.939 -55.285 35.100 1.00 66.31 154 PRO A CA 1
ATOM 1199 C C . PRO A 1 154 ? -29.651 -56.598 34.739 1.00 66.31 154 PRO A C 1
ATOM 1201 O O . PRO A 1 154 ? -30.871 -56.633 34.571 1.00 66.31 154 PRO A O 1
ATOM 1204 N N . ALA A 1 155 ? -28.875 -57.675 34.615 1.00 61.53 155 ALA A N 1
ATOM 1205 C CA . ALA A 1 155 ? -29.391 -59.031 34.461 1.00 61.53 155 ALA A CA 1
ATOM 1206 C C . ALA A 1 155 ? -30.087 -59.493 35.764 1.00 61.53 155 ALA A C 1
ATOM 1208 O O . ALA A 1 155 ? -29.550 -59.231 36.845 1.00 61.53 155 ALA A O 1
ATOM 1209 N N . PRO A 1 156 ? -31.264 -60.142 35.693 1.00 67.12 156 PRO A N 1
ATOM 1210 C CA . PRO A 1 156 ? -31.952 -60.699 36.861 1.00 67.12 156 PRO A CA 1
ATOM 1211 C C . PRO A 1 156 ? -31.377 -62.089 37.248 1.00 67.12 156 PRO A C 1
ATOM 1213 O O . PRO A 1 156 ? -30.559 -62.615 36.491 1.00 67.12 156 PRO A O 1
ATOM 1216 N N . PRO A 1 157 ? -31.734 -62.630 38.436 1.00 67.38 157 PRO A N 1
ATOM 1217 C CA . PRO A 1 157 ? -30.888 -63.528 39.236 1.00 67.38 157 PRO A CA 1
ATOM 1218 C C . PRO A 1 157 ? -30.767 -64.967 38.727 1.00 67.38 157 PRO A C 1
ATOM 1220 O O . PRO A 1 157 ? -31.696 -65.447 38.038 1.00 67.38 157 PRO A O 1
#

Solvent-accessible surface area (backbone atoms only — not comparable to full-atom values): 9638 Å² total; per-residue (Å²): 140,79,86,83,84,78,80,81,72,84,84,82,79,83,75,79,73,81,45,75,69,54,48,51,50,45,51,49,52,45,53,53,53,50,55,40,56,35,93,89,69,20,61,62,55,54,47,53,50,44,55,53,48,48,56,52,44,58,61,49,52,77,77,43,53,77,68,56,33,51,53,46,49,52,54,46,53,54,45,53,52,48,48,49,48,64,54,60,60,52,52,61,59,44,54,56,44,48,57,56,32,32,76,40,47,39,66,52,23,68,76,68,72,58,49,53,67,59,45,45,76,73,65,51,56,68,68,56,34,49,75,23,70,45,62,81,78,76,77,74,78,72,82,73,80,74,82,78,78,84,76,87,76,82,82,81,136

Foldseek 3Di:
DDDDDDDDDPDPDDPPDQDPVNLVVLVCVLLVLVVQPDPPRHLVVVLVVLVVVLVVLVVCCVPDDPVSVVVSVVSNVVSVVVNCCSPPVSVVVNVVSLVVNLQCVVVNCVVVVNAPVNCVVSPNDPVSCVSSVRDHPPPPPDPPPDPDDDDPDDDDD

pLDDT: mean 77.13, std 17.86, range [38.84, 96.88]

Secondary structure (DSSP, 8-state):
-------------------HHHHHHHHHHHHHHHHHHSTTTSHHHHHHHHHHHHHHHHHHHHH--HHHHHHHHHHHHHHHHHHHHHHHHHHHHHHHHHHHHHHHHHHHHHHHT--HHHHHHTT--HHHHHHTT------------PPPPP--PPPP-